Protein AF-A0A959Q4X5-F1 (afdb_monomer_lite)

Radius of gyration: 12.29 Å; chains: 1; bounding box: 23×24×33 Å

Sequence (76 aa):
TIERSGDFTLNNKPISDRAIERALRTEISSAGNREDFTVTIVAEKGVPFDDVAKIMEVAGRLRIKAIIATQPKKKS

Foldseek 3Di:
DQEQVRWDDDPNHTDDPVCVLVVVVVVCVVVVDQAQDEAEAEYEPPRDVVSVVSVVVSCVVSVHHYHYDYDYDDDD

pLDDT: mean 89.14, std 9.24, range [48.62, 96.0]

Structure (mmCIF, N/CA/C/O backbone):
data_AF-A0A959Q4X5-F1
#
_entry.id   AF-A0A959Q4X5-F1
#
loop_
_atom_site.group_PDB
_atom_site.id
_atom_site.type_symbol
_atom_site.label_atom_id
_atom_site.label_alt_id
_atom_site.label_comp_id
_atom_site.label_asym_id
_atom_site.label_entity_id
_atom_site.label_seq_id
_atom_site.pdbx_PDB_ins_code
_atom_site.Cartn_x
_atom_site.Cartn_y
_atom_site.Cartn_z
_atom_site.occupancy
_atom_site.B_iso_or_equiv
_atom_site.auth_seq_id
_atom_site.auth_comp_id
_atom_site.auth_asym_id
_atom_site.auth_atom_id
_atom_site.pdbx_PDB_model_num
ATOM 1 N N . THR A 1 1 ? 0.182 3.408 4.203 1.00 90.94 1 THR A N 1
ATOM 2 C CA . THR A 1 1 ? -0.267 3.193 5.587 1.00 90.94 1 THR A CA 1
ATOM 3 C C . THR A 1 1 ? -1.763 3.013 5.602 1.00 90.94 1 THR A C 1
ATOM 5 O O . THR A 1 1 ? -2.429 3.581 4.742 1.00 90.94 1 THR A O 1
ATOM 8 N N . ILE A 1 2 ? -2.255 2.207 6.535 1.00 91.12 2 ILE A N 1
ATOM 9 C CA . ILE A 1 2 ? -3.672 2.012 6.830 1.00 91.12 2 ILE A CA 1
ATOM 10 C C . ILE A 1 2 ? -3.905 2.557 8.237 1.00 91.12 2 ILE A C 1
ATOM 12 O O . ILE A 1 2 ? -3.305 2.068 9.201 1.00 91.12 2 ILE A O 1
ATOM 16 N N . GLU A 1 3 ? -4.716 3.601 8.337 1.00 88.62 3 GLU A N 1
ATOM 17 C CA . GLU A 1 3 ? -5.086 4.228 9.603 1.00 88.62 3 GLU A CA 1
ATOM 18 C C . GLU A 1 3 ? -6.334 3.561 10.183 1.00 88.62 3 GLU A C 1
ATOM 20 O O . GLU A 1 3 ? -7.139 2.979 9.456 1.00 88.62 3 GLU A O 1
ATOM 25 N N . ARG A 1 4 ? -6.535 3.640 11.506 1.00 83.00 4 ARG A N 1
ATOM 26 C CA . ARG A 1 4 ? -7.715 3.024 12.144 1.00 83.00 4 ARG A CA 1
ATOM 27 C C . ARG A 1 4 ? -9.046 3.582 11.617 1.00 83.00 4 ARG A C 1
ATOM 29 O O . ARG A 1 4 ? -10.057 2.892 11.700 1.00 83.00 4 ARG A O 1
ATOM 36 N N . SER A 1 5 ? -9.062 4.814 11.115 1.00 83.81 5 SER A N 1
ATOM 37 C CA . SER A 1 5 ? -10.242 5.424 10.487 1.00 83.81 5 SER A CA 1
ATOM 38 C C . SER A 1 5 ? -10.667 4.735 9.185 1.00 83.81 5 SER A C 1
ATOM 40 O O . SER A 1 5 ? -11.767 4.997 8.708 1.00 83.81 5 SER A O 1
ATOM 42 N N . GLY A 1 6 ? -9.826 3.858 8.623 1.00 81.94 6 GLY A N 1
ATOM 43 C CA . GLY A 1 6 ? -9.997 3.298 7.282 1.00 81.94 6 GLY A CA 1
ATOM 44 C C . GLY A 1 6 ? -9.380 4.175 6.191 1.00 81.94 6 GLY A C 1
ATOM 45 O O . GLY A 1 6 ? -9.533 3.882 5.006 1.00 81.94 6 GLY A O 1
ATOM 46 N N . ASP A 1 7 ? -8.676 5.245 6.573 1.00 89.69 7 ASP A N 1
ATOM 47 C CA . ASP A 1 7 ? -7.955 6.088 5.630 1.00 89.69 7 ASP A CA 1
ATOM 48 C C . ASP A 1 7 ? -6.673 5.400 5.156 1.00 89.69 7 ASP A C 1
ATOM 50 O O . ASP A 1 7 ? -5.905 4.814 5.929 1.00 89.69 7 ASP A O 1
ATOM 54 N N . PHE A 1 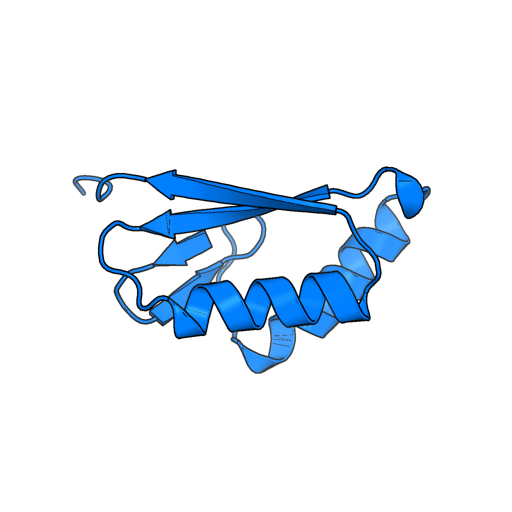8 ? -6.428 5.506 3.852 1.00 93.38 8 PHE A N 1
ATOM 55 C CA . PHE A 1 8 ? -5.230 4.984 3.219 1.00 93.38 8 PHE A CA 1
ATOM 56 C C . PHE A 1 8 ? -4.308 6.128 2.825 1.00 93.38 8 PHE A C 1
ATOM 58 O O . PHE A 1 8 ? -4.727 7.157 2.290 1.00 93.38 8 PHE A O 1
ATOM 65 N N . THR A 1 9 ? -3.012 5.909 3.018 1.00 93.88 9 THR A N 1
ATOM 66 C CA . THR A 1 9 ? -1.975 6.789 2.479 1.00 93.88 9 THR A CA 1
ATOM 67 C C . THR A 1 9 ? -0.942 6.000 1.688 1.00 93.88 9 THR A C 1
ATOM 69 O O . THR A 1 9 ? -0.544 4.896 2.071 1.00 93.88 9 THR A O 1
ATOM 72 N N . LEU A 1 10 ? -0.463 6.581 0.592 1.00 93.56 10 LEU A N 1
ATOM 73 C CA . LEU A 1 10 ? 0.686 6.094 -0.165 1.00 93.56 10 LEU A CA 1
ATOM 74 C C . LEU A 1 10 ? 1.784 7.151 -0.086 1.00 93.56 10 LEU A C 1
ATOM 76 O O . LEU A 1 10 ? 1.551 8.302 -0.444 1.00 93.56 10 LEU A O 1
ATOM 80 N N . ASN A 1 11 ? 2.969 6.787 0.410 1.00 90.50 11 ASN A N 1
ATOM 81 C CA . ASN A 1 11 ? 4.083 7.726 0.599 1.00 90.50 11 ASN A CA 1
ATOM 82 C C . ASN A 1 11 ? 3.661 9.004 1.362 1.00 90.50 11 ASN A C 1
ATOM 84 O O . ASN A 1 11 ? 3.999 10.118 0.968 1.00 90.50 11 ASN A O 1
ATOM 88 N N . ASN A 1 12 ? 2.881 8.832 2.440 1.00 90.25 12 ASN A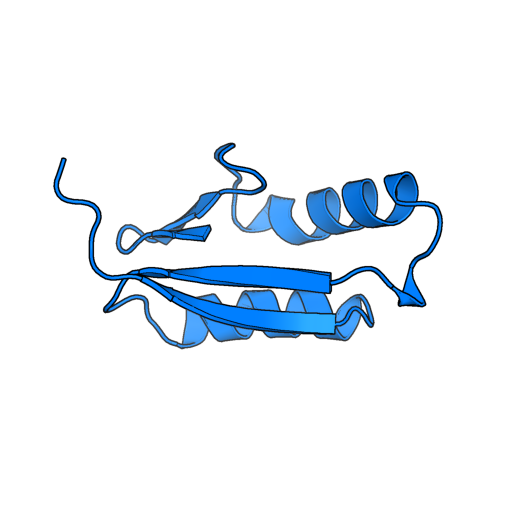 N 1
ATOM 89 C CA . ASN A 1 12 ? 2.284 9.894 3.270 1.00 90.25 12 ASN A CA 1
ATOM 90 C C . ASN A 1 12 ? 1.263 10.806 2.562 1.00 90.25 12 ASN A C 1
ATOM 92 O O . ASN A 1 12 ? 0.871 11.828 3.120 1.00 90.25 12 ASN A O 1
ATOM 96 N N . LYS A 1 13 ? 0.805 10.451 1.357 1.00 92.94 13 LYS A N 1
ATOM 97 C CA . LYS A 1 13 ? -0.250 11.176 0.639 1.00 92.94 13 LYS A CA 1
ATOM 98 C C . LYS A 1 13 ? -1.576 10.421 0.754 1.00 92.94 13 LYS A C 1
ATOM 100 O O . LYS A 1 13 ? -1.577 9.220 0.468 1.00 92.94 13 LYS A O 1
ATOM 105 N N . PRO A 1 14 ? -2.685 11.081 1.139 1.00 95.31 14 PRO A N 1
ATOM 106 C CA . PRO A 1 14 ? -4.004 10.459 1.160 1.00 95.31 14 PRO A CA 1
ATOM 107 C C . PRO A 1 14 ? -4.357 9.865 -0.198 1.00 95.31 14 PRO A C 1
ATOM 109 O O . PRO A 1 14 ? -4.131 10.483 -1.241 1.00 95.31 14 PRO A O 1
ATOM 112 N N . ILE A 1 15 ? -4.912 8.661 -0.181 1.00 95.88 15 ILE A N 1
ATOM 113 C CA . ILE A 1 15 ? -5.347 7.964 -1.380 1.00 95.88 15 ILE A CA 1
ATOM 114 C C . ILE A 1 15 ? -6.661 7.252 -1.096 1.00 95.88 15 ILE A C 1
ATOM 116 O O . ILE A 1 15 ? -6.869 6.699 -0.021 1.00 95.88 15 ILE A O 1
ATOM 120 N N . SER A 1 16 ? -7.568 7.264 -2.068 1.00 94.50 16 SER A N 1
ATOM 121 C CA . SER A 1 16 ? -8.760 6.436 -1.963 1.00 94.50 16 SER A CA 1
ATOM 122 C C . SER A 1 16 ? -8.391 4.977 -2.186 1.00 94.50 16 SER A C 1
ATOM 124 O O . SER A 1 16 ? -7.565 4.649 -3.036 1.00 94.50 16 SER A O 1
ATOM 126 N N . ASP A 1 17 ? -9.077 4.094 -1.480 1.00 90.12 17 ASP A N 1
ATOM 127 C CA . ASP A 1 17 ? -8.961 2.649 -1.639 1.00 90.12 17 ASP A CA 1
ATOM 128 C C . ASP A 1 17 ? -8.999 2.191 -3.117 1.00 90.12 17 ASP A C 1
ATOM 130 O O . ASP A 1 17 ? -8.132 1.454 -3.590 1.00 90.12 17 ASP A O 1
ATOM 134 N N . ARG A 1 18 ? -9.935 2.740 -3.903 1.00 92.62 18 ARG A N 1
ATOM 135 C CA . ARG A 1 18 ? -10.087 2.435 -5.339 1.00 92.62 18 ARG A CA 1
ATOM 136 C C . ARG A 1 18 ? -8.882 2.848 -6.191 1.00 92.62 18 ARG A C 1
ATOM 138 O O . ARG A 1 18 ? -8.700 2.318 -7.284 1.00 92.62 18 ARG A O 1
ATOM 145 N N . ALA A 1 19 ? -8.083 3.811 -5.735 1.00 95.25 19 ALA A N 1
ATOM 146 C CA . ALA A 1 19 ? -6.934 4.326 -6.471 1.00 95.25 19 ALA A CA 1
ATOM 147 C C . ALA A 1 19 ? -5.622 3.594 -6.144 1.00 95.25 19 ALA A C 1
ATOM 149 O O . ALA A 1 19 ? -4.651 3.763 -6.884 1.00 95.25 19 ALA A O 1
ATOM 150 N N . ILE A 1 20 ? -5.582 2.768 -5.091 1.00 94.12 20 ILE A N 1
ATOM 151 C CA . ILE A 1 20 ? -4.349 2.136 -4.595 1.00 94.12 20 ILE A CA 1
ATOM 152 C C . ILE A 1 20 ? -3.662 1.309 -5.676 1.00 94.12 20 ILE A C 1
ATOM 154 O O . ILE A 1 20 ? -2.476 1.497 -5.932 1.00 94.12 20 ILE A O 1
ATOM 158 N N . GLU A 1 21 ? -4.395 0.423 -6.352 1.00 95.31 21 GLU A N 1
ATOM 159 C CA . GLU A 1 21 ? -3.793 -0.428 -7.380 1.00 95.31 21 GLU A CA 1
ATOM 160 C C . GLU A 1 21 ? -3.205 0.399 -8.527 1.00 95.31 21 GLU A C 1
ATOM 162 O O . GLU A 1 21 ? -2.089 0.134 -8.976 1.00 95.31 21 GLU A O 1
ATOM 167 N N . ARG A 1 22 ? -3.938 1.417 -8.994 1.00 96.00 22 ARG A N 1
ATOM 168 C CA . ARG A 1 22 ? -3.458 2.298 -10.061 1.00 96.00 22 ARG A CA 1
ATOM 169 C C . ARG A 1 22 ? -2.198 3.042 -9.628 1.00 96.00 22 ARG A C 1
ATOM 171 O O . ARG A 1 22 ? -1.255 3.117 -10.408 1.00 96.00 22 ARG A O 1
ATOM 178 N N . ALA A 1 23 ? -2.171 3.562 -8.405 1.00 95.25 23 ALA A N 1
ATOM 179 C CA . ALA A 1 23 ? -1.013 4.274 -7.887 1.00 95.25 23 ALA A CA 1
ATOM 180 C C . ALA A 1 23 ? 0.202 3.348 -7.730 1.00 95.25 23 ALA A C 1
ATOM 182 O O . ALA A 1 23 ? 1.287 3.702 -8.180 1.00 95.25 23 ALA A O 1
ATOM 183 N N . LEU A 1 24 ? 0.018 2.128 -7.213 1.00 93.81 24 LEU A N 1
ATOM 184 C CA . LEU A 1 24 ? 1.092 1.133 -7.140 1.00 93.81 24 LEU A CA 1
ATOM 185 C C . LEU A 1 24 ? 1.630 0.770 -8.527 1.00 93.81 24 LEU A C 1
ATOM 187 O O . LEU A 1 24 ? 2.838 0.658 -8.696 1.00 93.81 24 LEU A O 1
ATOM 191 N N . ARG A 1 25 ? 0.770 0.634 -9.546 1.00 94.19 25 ARG A N 1
ATOM 192 C CA . ARG A 1 25 ? 1.222 0.409 -10.932 1.00 94.19 25 ARG A CA 1
ATOM 193 C C . ARG A 1 25 ? 2.122 1.540 -11.431 1.00 94.19 25 ARG A C 1
ATOM 195 O O . ARG A 1 25 ? 3.140 1.244 -12.051 1.00 94.19 25 ARG A O 1
ATOM 202 N N . THR A 1 26 ? 1.772 2.792 -11.134 1.00 93.94 26 THR A N 1
ATOM 203 C CA . THR A 1 26 ? 2.595 3.961 -11.473 1.00 93.94 26 THR A CA 1
ATOM 204 C C . THR A 1 26 ? 3.946 3.919 -10.759 1.00 93.94 26 THR A C 1
ATOM 206 O O . THR A 1 26 ? 4.977 4.052 -11.413 1.00 93.94 26 THR A O 1
ATOM 209 N N . GLU A 1 27 ? 3.969 3.673 -9.447 1.00 93.19 27 GLU A N 1
ATOM 210 C CA . GLU A 1 27 ? 5.218 3.579 -8.673 1.00 93.19 27 GLU A CA 1
ATOM 211 C C . GLU A 1 27 ? 6.128 2.461 -9.200 1.00 93.19 27 GLU A C 1
ATOM 213 O O . GLU A 1 27 ? 7.316 2.678 -9.424 1.00 93.19 27 GLU A O 1
ATOM 218 N N . ILE A 1 28 ? 5.560 1.287 -9.498 1.00 92.56 28 ILE A N 1
ATOM 219 C CA . ILE A 1 28 ? 6.311 0.162 -10.068 1.00 92.56 28 ILE A CA 1
ATOM 220 C C . ILE A 1 28 ? 6.899 0.525 -11.436 1.00 92.56 28 ILE A C 1
ATOM 222 O O . ILE A 1 28 ? 8.050 0.194 -11.707 1.00 92.56 28 ILE A O 1
ATOM 226 N N . SER A 1 29 ? 6.131 1.191 -12.307 1.00 91.38 29 SER A N 1
ATOM 227 C CA . SER A 1 29 ? 6.644 1.606 -13.620 1.00 91.38 29 SER A CA 1
ATOM 228 C C . SER A 1 29 ? 7.772 2.632 -13.513 1.00 91.38 29 SER A C 1
ATOM 230 O O . SER A 1 29 ? 8.705 2.595 -14.308 1.00 91.38 29 SER A O 1
ATOM 232 N N . SER A 1 30 ? 7.718 3.499 -12.500 1.00 90.12 30 SER A N 1
ATOM 233 C CA . SER A 1 30 ? 8.747 4.505 -12.233 1.00 90.12 30 SER A CA 1
ATOM 234 C C . SER A 1 30 ? 10.009 3.915 -11.596 1.00 90.12 30 SER A C 1
ATOM 236 O O . SER A 1 30 ? 11.083 4.489 -11.737 1.00 90.12 30 SER A O 1
ATOM 238 N N . ALA A 1 31 ? 9.903 2.770 -10.911 1.00 85.56 31 ALA A N 1
ATOM 239 C CA . ALA A 1 31 ? 11.019 2.134 -10.209 1.00 85.56 31 ALA A CA 1
ATOM 240 C C . ALA A 1 31 ? 12.050 1.463 -11.139 1.00 85.56 31 ALA A C 1
ATOM 242 O O . ALA A 1 31 ? 13.139 1.113 -10.690 1.00 85.56 31 ALA A O 1
ATOM 243 N N . GLY A 1 32 ? 11.727 1.254 -12.420 1.00 79.88 32 GLY A N 1
ATOM 244 C CA . GLY A 1 32 ? 12.639 0.697 -13.429 1.00 79.88 32 GLY A CA 1
ATOM 245 C C . GLY A 1 32 ? 12.897 -0.814 -13.320 1.00 79.88 32 GLY A C 1
ATOM 246 O O . GLY A 1 32 ? 12.973 -1.478 -14.350 1.00 79.88 32 GLY A O 1
ATOM 247 N N . ASN A 1 33 ? 12.955 -1.381 -12.108 1.00 82.00 33 ASN A N 1
ATOM 248 C CA . ASN A 1 33 ? 13.049 -2.825 -11.877 1.00 82.00 33 ASN A CA 1
ATOM 249 C C . ASN A 1 33 ? 11.910 -3.336 -10.978 1.00 82.00 33 ASN A C 1
ATOM 251 O O . ASN A 1 33 ? 11.883 -3.100 -9.771 1.00 82.00 33 ASN A O 1
ATOM 255 N N . ARG A 1 34 ? 10.958 -4.066 -11.573 1.00 80.62 34 ARG A N 1
ATOM 256 C CA . ARG A 1 34 ? 9.773 -4.587 -10.872 1.00 80.62 34 ARG A CA 1
ATOM 257 C C . ARG A 1 34 ? 10.114 -5.660 -9.837 1.00 80.62 34 ARG A C 1
ATOM 259 O O . ARG A 1 34 ? 9.430 -5.735 -8.821 1.00 80.62 34 ARG A O 1
ATOM 266 N N . GLU A 1 35 ? 11.113 -6.499 -10.099 1.00 82.38 35 GLU A N 1
ATOM 267 C CA . GLU A 1 35 ? 11.415 -7.682 -9.271 1.00 82.38 35 GLU A CA 1
ATOM 268 C C . GLU A 1 35 ? 11.961 -7.319 -7.881 1.00 82.38 35 GLU A C 1
ATOM 270 O O . GLU A 1 35 ? 11.791 -8.062 -6.904 1.00 82.38 35 GLU A O 1
ATOM 275 N N . ASP A 1 36 ? 12.546 -6.127 -7.782 1.00 84.56 36 ASP A N 1
ATOM 276 C CA . ASP A 1 36 ? 13.072 -5.568 -6.540 1.00 84.56 36 ASP A CA 1
ATOM 277 C C . ASP A 1 36 ? 12.067 -4.649 -5.836 1.00 84.56 36 ASP A C 1
ATOM 279 O O . ASP A 1 36 ? 12.279 -4.250 -4.687 1.00 84.56 36 ASP A O 1
ATOM 283 N N . PHE A 1 37 ? 10.933 -4.351 -6.479 1.00 92.56 37 PHE A N 1
ATOM 284 C CA . PHE A 1 37 ? 9.913 -3.506 -5.881 1.00 92.56 37 PHE A CA 1
ATOM 285 C C . PHE A 1 37 ? 9.248 -4.222 -4.703 1.00 92.56 37 PHE A C 1
ATOM 287 O O . PHE A 1 37 ? 8.636 -5.288 -4.836 1.00 92.56 37 PHE A O 1
ATOM 294 N N . THR A 1 38 ? 9.338 -3.590 -3.537 1.00 93.75 38 THR A N 1
ATOM 295 C CA . THR A 1 38 ? 8.727 -4.066 -2.300 1.00 93.75 38 THR A CA 1
ATOM 296 C C . THR A 1 38 ? 7.784 -3.000 -1.766 1.00 93.75 38 THR A C 1
ATOM 298 O O . THR A 1 38 ? 8.185 -1.853 -1.579 1.00 93.75 38 THR A O 1
ATOM 301 N N . VAL A 1 39 ? 6.532 -3.373 -1.496 1.00 94.00 39 VAL A N 1
ATOM 302 C CA . VAL A 1 39 ? 5.576 -2.503 -0.805 1.00 94.00 39 VAL A CA 1
ATOM 303 C C . VAL A 1 39 ? 5.611 -2.777 0.696 1.00 94.00 39 VAL A C 1
ATOM 305 O O . VAL A 1 39 ? 5.459 -3.914 1.139 1.00 94.00 39 VAL A O 1
ATOM 308 N N . THR A 1 40 ? 5.781 -1.727 1.496 1.00 95.31 40 THR A N 1
ATOM 309 C CA . THR A 1 40 ? 5.652 -1.819 2.954 1.00 95.31 40 THR A CA 1
ATOM 310 C C . THR A 1 40 ? 4.252 -1.384 3.366 1.00 95.31 40 THR A C 1
ATOM 312 O O . THR A 1 40 ? 3.863 -0.227 3.194 1.00 95.31 40 THR A O 1
ATOM 315 N N . ILE A 1 41 ? 3.489 -2.310 3.933 1.00 94.25 41 ILE A N 1
ATOM 316 C CA . ILE A 1 41 ? 2.143 -2.079 4.445 1.00 94.25 41 ILE A CA 1
ATOM 317 C C . ILE A 1 41 ? 2.257 -1.824 5.938 1.00 94.25 41 ILE A C 1
ATOM 319 O O . ILE A 1 41 ? 2.476 -2.732 6.735 1.00 94.25 41 ILE A O 1
ATOM 323 N N . VAL A 1 42 ? 2.116 -0.559 6.306 1.00 93.75 42 VAL A N 1
ATOM 324 C CA . VAL A 1 42 ? 2.085 -0.131 7.699 1.00 93.75 42 VAL A CA 1
ATOM 325 C C . VAL A 1 42 ? 0.634 -0.033 8.151 1.00 93.75 42 VAL A C 1
ATOM 327 O O . VAL A 1 42 ? -0.101 0.784 7.598 1.00 93.75 42 VAL A O 1
ATOM 330 N N . ALA A 1 43 ? 0.231 -0.828 9.137 1.00 92.25 43 ALA A N 1
ATOM 331 C CA . ALA A 1 43 ? -1.112 -0.795 9.714 1.00 92.25 43 ALA A CA 1
ATOM 332 C C . ALA A 1 43 ? -1.079 -0.297 11.165 1.00 92.25 43 ALA A C 1
ATOM 334 O O . ALA A 1 43 ? -0.266 -0.752 11.977 1.00 92.25 43 ALA A O 1
ATOM 335 N N . GLU A 1 44 ? -1.970 0.626 11.518 1.00 90.25 44 GLU A N 1
ATOM 336 C CA . GLU A 1 44 ? -2.155 1.005 12.917 1.00 90.25 44 GLU A CA 1
ATOM 337 C C . GLU A 1 44 ? -2.736 -0.149 13.746 1.00 90.25 44 GLU A C 1
ATOM 339 O O . GLU A 1 44 ? -3.520 -0.975 13.272 1.00 90.25 44 GLU A O 1
ATOM 344 N N . LYS A 1 45 ? -2.406 -0.187 15.042 1.00 86.44 45 LYS A N 1
ATOM 345 C CA . LYS A 1 45 ? -2.997 -1.169 15.959 1.00 86.44 45 LYS A CA 1
ATOM 346 C C . LYS A 1 45 ? -4.529 -1.079 15.943 1.00 86.44 45 LYS A C 1
ATOM 348 O O . LYS A 1 45 ? -5.105 -0.045 16.289 1.00 86.44 45 LYS A O 1
ATOM 353 N N . GLY A 1 46 ? -5.191 -2.199 15.663 1.00 85.75 46 GLY A N 1
ATOM 354 C CA . GLY A 1 46 ? -6.653 -2.308 15.639 1.00 85.75 46 GLY A CA 1
ATOM 355 C C . GLY A 1 46 ? -7.296 -2.003 14.286 1.00 85.75 46 GLY A C 1
ATOM 356 O O . GLY A 1 46 ? -8.519 -1.947 14.232 1.00 85.75 46 GLY A O 1
ATOM 357 N N . VAL A 1 47 ? -6.503 -1.810 13.228 1.00 90.19 47 VAL A N 1
ATOM 358 C CA . VAL A 1 47 ? -6.994 -1.902 11.846 1.00 90.19 47 VAL A CA 1
ATOM 359 C C . VAL A 1 47 ? -7.537 -3.321 11.599 1.00 90.19 47 VAL A C 1
ATOM 361 O O . VAL A 1 47 ? -6.870 -4.286 11.995 1.00 90.19 47 VAL A O 1
ATOM 364 N N . PRO A 1 48 ? -8.730 -3.470 10.992 1.00 90.88 48 PRO A N 1
ATOM 365 C CA . PRO A 1 48 ? -9.267 -4.764 10.587 1.00 90.88 48 PRO A CA 1
ATOM 366 C C . PRO A 1 48 ? -8.298 -5.541 9.693 1.00 90.88 48 PRO A C 1
ATOM 368 O O . PRO A 1 48 ? -7.633 -4.976 8.826 1.00 90.88 48 PRO A O 1
ATOM 371 N N . PHE A 1 49 ? -8.237 -6.860 9.874 1.00 88.88 49 PHE A N 1
ATOM 372 C CA . PHE A 1 49 ? -7.383 -7.704 9.037 1.00 88.88 49 PHE A CA 1
ATOM 373 C C . PHE A 1 49 ? -7.769 -7.620 7.553 1.00 88.88 49 PHE A C 1
ATOM 375 O O . PHE A 1 49 ? -6.881 -7.612 6.704 1.00 88.88 49 PHE A O 1
ATOM 382 N N . ASP A 1 50 ? -9.062 -7.481 7.249 1.00 91.50 50 ASP A N 1
ATOM 383 C CA . ASP A 1 50 ? -9.584 -7.405 5.879 1.00 91.50 50 ASP A CA 1
ATOM 384 C C . ASP A 1 50 ? -8.984 -6.239 5.080 1.00 91.50 50 ASP A C 1
ATOM 386 O O . ASP A 1 50 ? -8.662 -6.397 3.901 1.00 91.50 50 ASP A O 1
ATOM 390 N N . ASP A 1 51 ? -8.739 -5.096 5.727 1.00 92.12 51 ASP A N 1
ATOM 391 C CA . ASP A 1 51 ? -8.105 -3.947 5.076 1.00 92.12 51 ASP A CA 1
ATOM 392 C C . ASP A 1 51 ? -6.655 -4.263 4.695 1.00 92.12 51 ASP A C 1
ATOM 394 O O . ASP A 1 51 ? -6.205 -3.924 3.603 1.00 92.12 51 ASP A O 1
ATOM 398 N N . VAL A 1 52 ? -5.920 -4.969 5.560 1.00 92.62 52 VAL A N 1
ATOM 399 C CA . VAL A 1 52 ? -4.552 -5.425 5.267 1.00 92.62 52 VAL A CA 1
ATOM 400 C C . VAL A 1 52 ? -4.567 -6.478 4.158 1.00 92.62 52 VAL A C 1
ATOM 402 O O . VAL A 1 52 ? -3.780 -6.386 3.211 1.00 92.62 52 VAL A O 1
ATOM 405 N N . ALA A 1 53 ? -5.471 -7.457 4.253 1.00 93.50 53 ALA A N 1
ATOM 406 C CA . ALA A 1 53 ? -5.618 -8.546 3.292 1.00 93.50 53 ALA A CA 1
ATOM 407 C C . ALA A 1 53 ? -5.888 -8.011 1.882 1.00 93.50 53 ALA A C 1
ATOM 409 O O . ALA A 1 53 ? -5.245 -8.434 0.925 1.00 93.50 53 ALA A O 1
ATOM 410 N N . LYS A 1 54 ? -6.736 -6.990 1.758 1.00 92.94 54 LYS A N 1
ATOM 411 C CA . LYS A 1 54 ? -7.015 -6.329 0.485 1.00 92.94 54 LYS A CA 1
ATOM 412 C C . LYS A 1 54 ? -5.770 -5.735 -0.174 1.00 92.94 54 LYS A C 1
ATOM 414 O O . LYS A 1 54 ? -5.569 -5.886 -1.381 1.00 92.94 54 LYS A O 1
ATOM 419 N N . ILE A 1 55 ? -4.901 -5.076 0.595 1.00 93.56 55 ILE A N 1
ATOM 420 C CA . ILE A 1 55 ? -3.646 -4.533 0.051 1.00 93.56 55 ILE A CA 1
ATOM 421 C C . ILE A 1 55 ? -2.684 -5.665 -0.329 1.00 93.56 55 ILE A C 1
ATOM 423 O O . ILE A 1 55 ? -2.013 -5.583 -1.360 1.00 93.56 55 ILE A O 1
ATOM 427 N N . MET A 1 56 ? -2.658 -6.750 0.448 1.00 94.69 56 MET A N 1
ATOM 428 C CA . MET A 1 56 ? -1.885 -7.951 0.120 1.00 94.69 56 MET A CA 1
ATOM 429 C C . MET A 1 56 ? -2.365 -8.615 -1.178 1.00 94.69 56 MET A C 1
ATOM 431 O O . MET A 1 56 ? -1.540 -9.010 -2.001 1.00 94.69 56 MET A O 1
ATOM 435 N N . GLU A 1 57 ? -3.674 -8.678 -1.422 1.00 95.75 57 GLU A N 1
ATOM 436 C CA . GLU A 1 57 ? -4.236 -9.172 -2.683 1.00 95.75 57 GLU A CA 1
ATOM 437 C C . GLU A 1 57 ? -3.828 -8.298 -3.871 1.00 95.75 57 GLU A C 1
ATOM 439 O O . GLU A 1 57 ? -3.469 -8.814 -4.932 1.00 95.75 57 GLU A O 1
ATOM 444 N N . VAL A 1 58 ? -3.841 -6.970 -3.709 1.00 94.81 58 VAL A N 1
ATOM 445 C CA . VAL A 1 58 ? -3.340 -6.040 -4.733 1.00 94.81 58 VAL A CA 1
ATOM 446 C C . VAL A 1 58 ? -1.864 -6.325 -5.027 1.00 94.81 58 VAL A C 1
ATOM 448 O O . VAL A 1 58 ? -1.496 -6.474 -6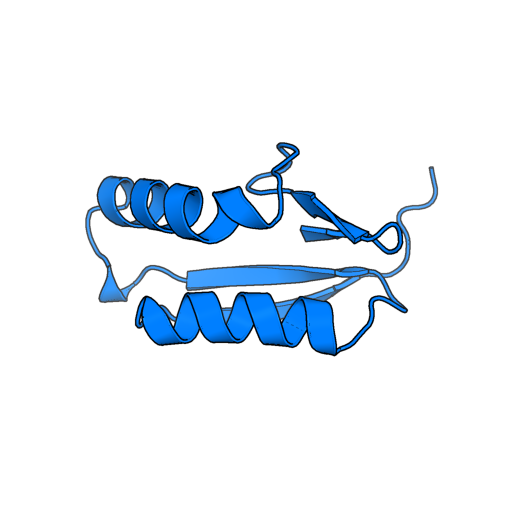.193 1.00 94.81 58 VAL A O 1
ATOM 451 N N . ALA A 1 59 ? -1.026 -6.462 -3.997 1.00 94.44 59 ALA A N 1
ATOM 452 C CA . ALA A 1 59 ? 0.390 -6.790 -4.156 1.00 94.44 59 ALA A CA 1
ATOM 453 C C . ALA A 1 59 ? 0.596 -8.139 -4.871 1.00 94.44 59 ALA A C 1
ATOM 455 O O . ALA A 1 59 ? 1.411 -8.229 -5.791 1.00 94.44 59 ALA A O 1
ATOM 456 N N . GLY A 1 60 ? -0.202 -9.156 -4.526 1.00 94.75 60 GLY A N 1
ATOM 457 C CA . GLY A 1 60 ? -0.196 -10.471 -5.169 1.00 94.75 60 GLY A CA 1
ATOM 458 C C . GLY A 1 60 ? -0.586 -10.417 -6.649 1.00 94.75 60 GLY A C 1
ATOM 459 O O . GLY A 1 60 ? 0.132 -10.952 -7.495 1.00 94.75 60 GLY A O 1
ATOM 460 N N . ARG A 1 61 ? -1.659 -9.693 -7.003 1.00 94.81 61 ARG A N 1
ATOM 461 C CA . ARG A 1 61 ? -2.059 -9.462 -8.409 1.00 94.81 61 ARG A CA 1
ATOM 462 C C . ARG A 1 61 ? -0.983 -8.715 -9.193 1.00 94.81 61 ARG A C 1
ATOM 464 O O . ARG A 1 61 ? -0.794 -8.959 -10.384 1.00 94.81 61 ARG A O 1
ATOM 471 N N . LEU A 1 62 ? -0.254 -7.829 -8.520 1.00 93.19 62 LEU A N 1
ATOM 472 C CA . LEU A 1 62 ? 0.896 -7.125 -9.071 1.00 93.19 62 LEU A CA 1
ATOM 473 C C . LEU A 1 62 ? 2.197 -7.945 -9.003 1.00 93.19 62 LEU A C 1
ATOM 475 O O . LEU A 1 62 ? 3.194 -7.507 -9.568 1.00 93.19 62 LEU A O 1
ATOM 479 N N . ARG A 1 63 ? 2.224 -9.141 -8.412 1.00 92.88 63 ARG A N 1
ATOM 480 C CA . ARG A 1 63 ? 3.440 -9.969 -8.295 1.00 92.88 63 ARG A CA 1
ATOM 481 C C . ARG A 1 63 ? 4.636 -9.187 -7.724 1.00 92.88 63 ARG A C 1
ATOM 483 O O . ARG A 1 63 ? 5.748 -9.309 -8.228 1.00 92.88 63 ARG A O 1
ATOM 490 N N . ILE A 1 64 ? 4.389 -8.342 -6.725 1.00 93.88 64 ILE A N 1
ATOM 491 C CA . ILE A 1 64 ? 5.430 -7.598 -6.001 1.00 93.88 64 ILE A CA 1
ATOM 492 C C . ILE A 1 64 ? 5.574 -8.145 -4.583 1.00 93.88 64 ILE A C 1
ATOM 494 O O . ILE A 1 64 ? 4.635 -8.721 -4.029 1.00 93.88 64 ILE A O 1
ATOM 498 N N . LYS A 1 65 ? 6.748 -7.949 -3.981 1.00 94.38 65 LYS A N 1
ATOM 499 C CA . LYS A 1 65 ? 6.987 -8.326 -2.584 1.00 94.38 65 LYS A CA 1
ATOM 500 C C . LYS A 1 65 ? 6.208 -7.376 -1.674 1.00 94.38 65 LYS A C 1
ATOM 502 O O . LYS A 1 65 ? 6.144 -6.177 -1.946 1.00 94.38 65 LYS A O 1
ATOM 507 N N . ALA A 1 66 ? 5.641 -7.895 -0.591 1.00 94.94 66 ALA A N 1
ATOM 508 C CA . ALA A 1 66 ? 4.950 -7.095 0.413 1.00 94.94 66 ALA A CA 1
ATOM 509 C C . ALA A 1 66 ? 5.474 -7.426 1.812 1.00 94.94 66 ALA A C 1
ATOM 511 O O . ALA A 1 66 ? 5.623 -8.596 2.162 1.00 94.94 66 ALA A O 1
ATOM 512 N N . ILE A 1 67 ? 5.747 -6.394 2.607 1.00 95.12 67 ILE A N 1
ATOM 513 C CA . ILE A 1 67 ? 6.150 -6.510 4.011 1.00 95.12 67 ILE A CA 1
ATOM 514 C C . ILE A 1 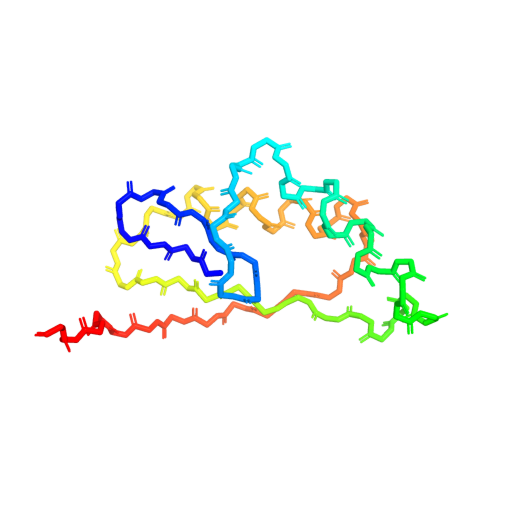67 ? 5.069 -5.853 4.857 1.00 95.12 67 ILE A C 1
ATOM 516 O O . ILE A 1 67 ? 4.724 -4.696 4.627 1.00 95.12 67 ILE A O 1
ATOM 520 N N . ILE A 1 68 ? 4.556 -6.573 5.852 1.00 92.44 68 ILE A N 1
ATOM 521 C CA . ILE A 1 68 ? 3.574 -6.038 6.797 1.00 92.44 68 ILE A CA 1
ATOM 522 C C . ILE A 1 68 ? 4.306 -5.589 8.060 1.00 92.44 68 ILE A C 1
ATOM 524 O O . ILE A 1 68 ? 5.064 -6.352 8.656 1.00 92.44 68 ILE A O 1
ATOM 528 N N . ALA A 1 69 ? 4.041 -4.357 8.485 1.00 90.38 69 ALA A N 1
ATOM 529 C CA . ALA A 1 69 ? 4.483 -3.81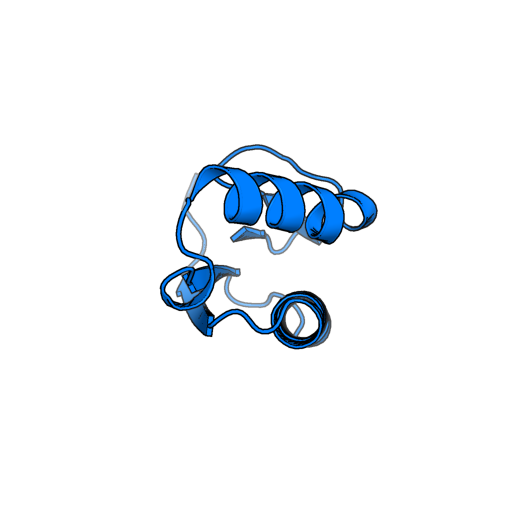2 9.757 1.00 90.38 69 ALA A CA 1
ATOM 530 C C . ALA A 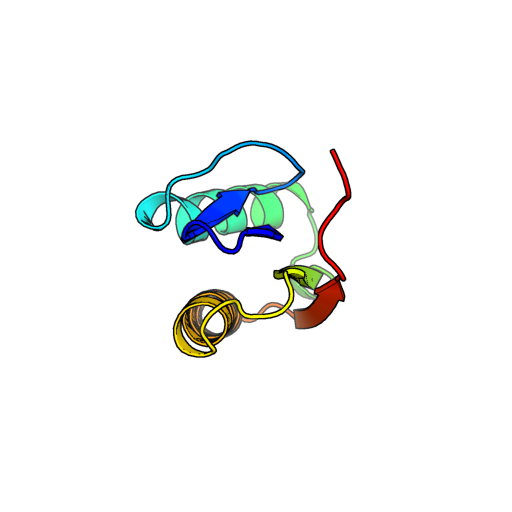1 69 ? 3.286 -3.217 10.509 1.00 90.38 69 ALA A C 1
ATOM 532 O O . ALA A 1 69 ? 2.425 -2.568 9.918 1.00 90.38 69 ALA A O 1
ATOM 533 N N . THR A 1 70 ? 3.239 -3.398 11.827 1.00 87.00 70 THR A N 1
ATOM 534 C CA . THR A 1 70 ? 2.226 -2.761 12.679 1.00 87.00 70 THR A CA 1
ATOM 535 C C . THR A 1 70 ? 2.841 -1.623 13.477 1.00 87.00 70 THR A C 1
ATOM 537 O O . THR A 1 70 ? 3.934 -1.786 14.019 1.00 87.00 70 THR A O 1
ATOM 540 N N . GLN A 1 71 ? 2.136 -0.502 13.610 1.00 80.12 71 GLN A N 1
ATOM 541 C CA . GLN A 1 71 ? 2.590 0.639 14.407 1.00 80.12 71 GLN A CA 1
ATOM 542 C C . GLN A 1 71 ? 1.607 0.961 15.544 1.00 80.12 71 GLN A C 1
ATOM 544 O O . GLN A 1 71 ? 0.386 0.883 15.361 1.00 80.12 71 GLN A O 1
ATOM 549 N N . PRO A 1 72 ? 2.107 1.316 16.744 1.00 71.31 72 PRO A N 1
ATOM 550 C CA . PRO A 1 72 ? 1.265 1.908 17.775 1.00 71.31 72 PRO A CA 1
ATOM 551 C C . PRO A 1 72 ? 0.761 3.279 17.302 1.00 71.31 72 PRO A C 1
ATOM 553 O O . PRO A 1 72 ? 1.446 3.958 16.541 1.00 71.31 72 PRO A O 1
ATOM 556 N N . LYS A 1 73 ? -0.433 3.687 17.758 1.00 62.31 73 LYS A N 1
ATOM 557 C CA . LYS A 1 73 ? -1.036 4.982 17.401 1.00 62.31 73 LYS A CA 1
ATOM 558 C C . LYS A 1 73 ? -0.022 6.112 17.569 1.00 62.31 73 LYS A C 1
ATOM 560 O O . LYS A 1 73 ? 0.546 6.263 18.655 1.00 62.31 73 LYS A O 1
ATOM 565 N N . LYS A 1 74 ? 0.156 6.929 16.528 1.00 60.38 74 LYS A N 1
ATOM 566 C CA . LYS A 1 74 ? 0.897 8.186 16.649 1.00 60.38 74 LYS A CA 1
ATOM 567 C C . LYS A 1 74 ? 0.116 9.049 17.645 1.00 60.38 74 LYS A C 1
ATOM 569 O O . LYS A 1 74 ? -1.039 9.381 17.393 1.00 60.38 74 LYS A O 1
ATOM 574 N N . LYS A 1 75 ? 0.688 9.323 18.823 1.00 48.62 75 LYS A N 1
ATOM 575 C CA . LYS A 1 75 ? 0.120 10.331 19.726 1.00 48.62 75 LYS A CA 1
ATOM 576 C C . LYS A 1 75 ? 0.269 11.671 19.005 1.00 48.62 75 LYS A C 1
ATOM 578 O O . LYS A 1 75 ? 1.398 12.115 18.808 1.00 48.62 75 LYS A O 1
ATOM 583 N N . SER A 1 76 ? -0.847 12.204 18.514 1.00 52.00 76 SER A N 1
ATOM 584 C CA . SER A 1 76 ? -0.965 13.604 18.104 1.00 52.00 76 SER A CA 1
ATOM 585 C C . SER A 1 76 ? -0.821 14.519 19.310 1.00 52.00 76 SER A C 1
ATOM 587 O O . SER A 1 76 ? -1.238 14.091 20.413 1.00 52.00 76 SER A O 1
#

Secondary structure (DSSP, 8-state):
-B-TTS-EEETTEEE-GGGHHHHHHHHHHHTS-STT-EEEEEEETT--HHHHHHHHHHHHHTT-EEEEEEE-----